Protein AF-A0ABD5F2T2-F1 (afdb_monomer_lite)

Secondary structure (DSSP, 8-state):
--HHHHHHHHHHHHHHHHHHS----S-STT-TTSPPSSEEEEETTTEEEEEEEPPTT-B--HHHHHHHHHHHHHHHHHHHH-HHHHTT--EEEEEEE-SB-TTS-HHHHHHHHH-SSEEEE---

pLDDT: mean 90.31, std 9.07, range [45.44, 97.44]

Sequence (124 aa):
MNDALERVRYSFESWYFKKSNQLISTTSIRDPERRPDFVLLNGPRGTIWVVEIKRIDYHLTDDEFTRAVDYLESLEEFLDDNSEFGAQFPIRRLTFIVDNVDRLSRTNRRLLKESTNVERRSWY

Foldseek 3Di:
DPVLQVVLQVLLQVVCCVVPVDGFHQDCPVPVVDDGLFHWDQDPPQAIETEAEDDAPDEDAQVSLVVSVVVQVSSVVSCVVVVVSVVSRVHYAYEYAADHHVNYDPVSVVCQVPPPRYHYDYPD

Radius of gyration: 14.43 Å; chains: 1; bounding box: 32×30×35 Å

Structure (mmCIF, N/CA/C/O backbone):
data_AF-A0ABD5F2T2-F1
#
_entry.id   AF-A0ABD5F2T2-F1
#
loop_
_atom_site.group_PDB
_atom_site.id
_atom_site.type_symbol
_atom_site.label_atom_id
_atom_site.label_alt_id
_atom_site.label_comp_id
_atom_site.label_asym_id
_atom_site.label_entity_id
_atom_site.label_seq_id
_atom_site.pdbx_PDB_ins_code
_atom_site.Cartn_x
_atom_site.Cartn_y
_atom_site.Cartn_z
_atom_site.occupancy
_atom_site.B_iso_or_equiv
_atom_site.auth_seq_id
_atom_site.auth_comp_id
_atom_site.auth_asym_id
_atom_site.auth_atom_id
_atom_site.pdbx_PDB_model_num
ATOM 1 N N . MET A 1 1 ? -9.717 -20.425 8.280 1.00 45.44 1 MET A N 1
ATOM 2 C CA . MET A 1 1 ? -10.021 -19.089 7.726 1.00 45.44 1 MET A CA 1
ATOM 3 C C . MET A 1 1 ? -9.655 -18.075 8.797 1.00 45.44 1 MET A C 1
ATOM 5 O O . MET A 1 1 ? -9.907 -18.364 9.958 1.00 45.44 1 MET A O 1
ATOM 9 N N . ASN A 1 2 ? -8.938 -16.998 8.470 1.00 61.38 2 ASN A N 1
ATOM 10 C CA . ASN A 1 2 ? -8.478 -16.040 9.482 1.00 61.38 2 ASN A CA 1
ATOM 11 C C . ASN A 1 2 ? -9.525 -14.926 9.622 1.00 61.38 2 ASN A C 1
ATOM 13 O O . ASN A 1 2 ? -9.439 -13.913 8.931 1.00 61.38 2 ASN A O 1
ATOM 17 N N . ASP A 1 3 ? -10.540 -15.146 10.460 1.00 73.25 3 ASP A N 1
ATOM 18 C CA . ASP A 1 3 ? -11.723 -14.274 10.568 1.00 73.25 3 ASP A CA 1
ATOM 19 C C . ASP A 1 3 ? -11.374 -12.812 10.892 1.00 73.25 3 ASP A C 1
ATOM 21 O O . ASP A 1 3 ? -12.112 -11.899 10.526 1.00 73.25 3 ASP A O 1
ATOM 25 N N . ALA A 1 4 ? -10.229 -12.566 11.536 1.00 77.06 4 ALA A N 1
ATOM 26 C CA . ALA A 1 4 ? -9.733 -11.219 11.804 1.00 77.06 4 ALA A CA 1
ATOM 27 C C . ALA A 1 4 ? -9.375 -10.452 10.516 1.00 77.06 4 ALA A C 1
ATOM 29 O O . ALA A 1 4 ? -9.741 -9.288 10.379 1.00 77.06 4 ALA A O 1
ATOM 30 N N . LEU A 1 5 ? -8.719 -11.103 9.547 1.00 84.12 5 LEU A N 1
ATOM 31 C CA . LEU A 1 5 ? -8.322 -10.462 8.288 1.00 84.12 5 LEU A CA 1
ATOM 32 C C . LEU A 1 5 ? -9.540 -10.139 7.415 1.00 84.12 5 LEU A C 1
ATOM 34 O O . LEU A 1 5 ? -9.610 -9.059 6.841 1.00 84.12 5 LEU A O 1
ATOM 38 N N . GLU A 1 6 ? -10.518 -11.044 7.345 1.00 85.56 6 GLU A N 1
ATOM 39 C CA . GLU A 1 6 ? -11.756 -10.802 6.591 1.00 85.56 6 GLU A CA 1
ATOM 40 C C . GLU A 1 6 ? -12.572 -9.641 7.169 1.00 85.56 6 GLU A C 1
ATOM 42 O O . GLU A 1 6 ? -13.095 -8.820 6.410 1.00 85.56 6 GLU A O 1
ATOM 47 N N . ARG A 1 7 ? -12.637 -9.526 8.504 1.00 88.00 7 ARG A N 1
ATOM 48 C CA . ARG A 1 7 ? -13.275 -8.379 9.163 1.00 88.00 7 ARG A CA 1
ATOM 49 C C . ARG A 1 7 ? -12.555 -7.074 8.847 1.00 88.00 7 ARG A C 1
ATOM 51 O O . ARG A 1 7 ? -13.216 -6.106 8.487 1.00 88.00 7 ARG A O 1
ATOM 58 N N . VAL A 1 8 ? -11.224 -7.051 8.934 1.00 90.62 8 VAL A N 1
ATOM 59 C CA . VAL A 1 8 ? -10.432 -5.856 8.603 1.00 90.62 8 VAL A CA 1
ATOM 60 C C . VAL A 1 8 ? -10.640 -5.440 7.154 1.00 90.62 8 VAL A C 1
ATOM 62 O O . VAL A 1 8 ? -10.914 -4.273 6.912 1.00 90.62 8 VAL A O 1
ATOM 65 N N . ARG A 1 9 ? -10.588 -6.381 6.202 1.00 91.12 9 ARG A N 1
ATOM 66 C CA . ARG A 1 9 ? -10.826 -6.104 4.776 1.00 91.12 9 ARG A CA 1
ATOM 67 C C . ARG A 1 9 ? -12.180 -5.434 4.547 1.00 91.12 9 ARG A C 1
ATOM 69 O O . ARG A 1 9 ? -12.235 -4.354 3.974 1.00 91.12 9 ARG A O 1
ATOM 76 N N . TYR A 1 10 ? -13.261 -6.035 5.048 1.00 90.62 10 TYR A N 1
ATOM 77 C CA . TYR A 1 10 ? -14.612 -5.496 4.862 1.00 90.62 10 TYR A CA 1
ATOM 78 C C . TYR A 1 10 ? -14.795 -4.118 5.513 1.00 90.62 10 TYR A C 1
ATOM 80 O O . TYR A 1 10 ? -15.370 -3.207 4.909 1.00 90.62 10 TYR A O 1
ATOM 88 N N . SER A 1 11 ? -14.301 -3.962 6.743 1.00 92.88 11 SER A N 1
ATOM 89 C CA . SER A 1 11 ? -14.372 -2.696 7.471 1.00 92.88 11 SER A CA 1
ATOM 90 C C . SER A 1 11 ? -13.566 -1.605 6.773 1.00 92.88 11 SER A C 1
ATOM 92 O O . SER A 1 11 ? -14.064 -0.491 6.630 1.00 92.88 11 SER A O 1
ATOM 94 N N . PHE A 1 12 ? -12.369 -1.934 6.285 1.00 94.44 12 PHE A N 1
ATOM 95 C CA . PHE A 1 12 ? -11.512 -1.004 5.564 1.00 94.44 12 PHE A CA 1
ATOM 96 C C . PHE A 1 12 ? -12.120 -0.582 4.223 1.00 94.44 12 PHE A C 1
ATOM 98 O O . PHE A 1 12 ? -12.212 0.610 3.960 1.00 94.44 12 PHE A O 1
ATOM 105 N N . GLU A 1 13 ? -12.615 -1.517 3.405 1.00 93.69 13 GLU A N 1
ATOM 106 C CA . GLU A 1 13 ? -13.280 -1.202 2.128 1.00 93.69 13 GLU A CA 1
ATOM 107 C C . GLU A 1 13 ? -14.491 -0.277 2.339 1.00 93.69 13 GLU A C 1
ATOM 109 O O . GLU A 1 13 ? -14.674 0.710 1.623 1.00 93.69 13 GLU A O 1
ATOM 114 N N . SER A 1 14 ? -15.285 -0.551 3.380 1.00 93.69 14 SER A N 1
ATOM 115 C CA . SER A 1 14 ? -16.442 0.269 3.752 1.00 93.69 14 SER A CA 1
ATOM 116 C C . SER A 1 14 ? -16.040 1.657 4.259 1.00 93.69 14 SER A C 1
ATOM 118 O O . SER A 1 14 ? -16.701 2.647 3.941 1.00 93.69 14 SER A O 1
ATOM 120 N N . TRP A 1 15 ? -14.984 1.741 5.070 1.00 95.31 15 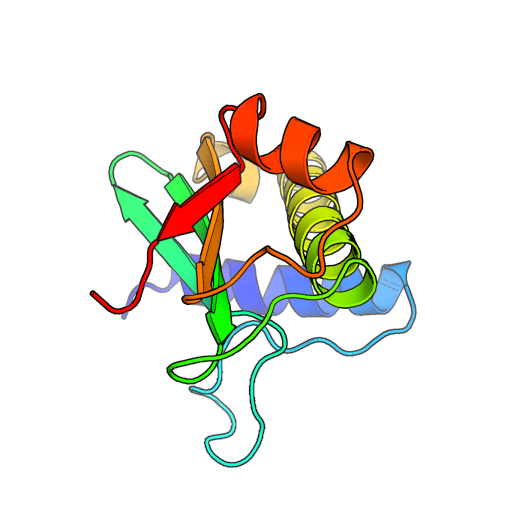TRP A N 1
ATOM 121 C CA . TRP A 1 15 ? -14.441 3.003 5.575 1.00 95.31 15 TRP A CA 1
ATOM 122 C C . TRP A 1 15 ? -13.863 3.848 4.435 1.00 95.31 15 TRP A C 1
ATOM 124 O O . TRP A 1 15 ? -14.200 5.027 4.320 1.00 95.31 15 TRP A O 1
ATOM 134 N N . TYR A 1 16 ? -13.092 3.229 3.538 1.00 94.00 16 TYR A N 1
ATOM 135 C CA . TYR A 1 16 ? -12.473 3.898 2.398 1.00 94.00 16 TYR A CA 1
ATOM 136 C C . TYR A 1 16 ? -13.538 4.494 1.482 1.00 94.00 16 TYR A C 1
ATOM 138 O O . TYR A 1 16 ? -13.471 5.678 1.165 1.00 94.00 16 TYR A O 1
ATOM 146 N N . PHE A 1 17 ? -14.586 3.730 1.152 1.00 94.06 17 PHE A N 1
ATOM 147 C CA . PHE A 1 17 ? -15.699 4.235 0.349 1.00 94.06 17 PHE A CA 1
ATOM 148 C C . PHE A 1 17 ? -16.385 5.448 0.990 1.00 94.06 17 PHE A C 1
ATOM 150 O O . PHE A 1 17 ? -16.650 6.433 0.307 1.00 94.06 17 PHE A O 1
ATOM 157 N N . LYS A 1 18 ? -16.635 5.425 2.305 1.00 93.81 18 LYS A N 1
ATOM 158 C CA . LYS A 1 18 ? -17.237 6.573 3.007 1.00 93.81 18 LYS A CA 1
ATOM 159 C C . LYS A 1 18 ? -16.356 7.821 2.957 1.00 93.81 18 LYS A C 1
ATOM 161 O O . LYS A 1 18 ? -16.891 8.925 2.929 1.00 93.81 18 LYS A O 1
ATOM 166 N N . LYS A 1 19 ? -15.033 7.647 2.966 1.00 92.12 19 LYS A N 1
ATOM 167 C CA . LYS A 1 19 ? -14.068 8.747 2.992 1.00 92.12 19 LYS A CA 1
ATOM 168 C C . LYS A 1 19 ? -13.775 9.321 1.603 1.00 92.12 19 LYS A C 1
ATOM 170 O O . LYS A 1 19 ? -13.755 10.536 1.438 1.00 92.12 19 LYS A O 1
ATOM 175 N N . SER A 1 20 ? -13.526 8.462 0.618 1.00 90.56 20 SER A N 1
ATOM 176 C CA . SER A 1 20 ? -13.045 8.848 -0.715 1.00 90.56 20 SER A CA 1
ATOM 177 C C . SER A 1 20 ? -14.118 8.782 -1.803 1.00 90.56 20 SER A C 1
ATOM 179 O O . SER A 1 20 ? -13.890 9.259 -2.914 1.00 90.56 20 SER A O 1
ATOM 181 N N . ASN A 1 21 ? -15.280 8.185 -1.509 1.00 91.94 21 ASN A N 1
ATOM 182 C CA . ASN A 1 21 ? -16.316 7.841 -2.485 1.00 91.94 21 ASN A CA 1
ATOM 183 C C . ASN A 1 21 ? -15.808 6.920 -3.618 1.00 91.94 21 ASN A C 1
ATOM 185 O O . ASN A 1 21 ? -16.366 6.903 -4.716 1.00 91.94 21 ASN A O 1
ATOM 189 N N . GLN A 1 22 ? -14.744 6.149 -3.363 1.00 89.94 22 GLN A N 1
ATOM 190 C CA . GLN A 1 22 ? -14.180 5.176 -4.298 1.00 89.94 22 GLN A CA 1
ATOM 191 C C . GLN A 1 22 ? -14.349 3.751 -3.771 1.00 89.94 22 GLN A C 1
ATOM 193 O O . GLN A 1 22 ? -14.083 3.461 -2.606 1.00 89.94 22 GLN A O 1
ATOM 198 N N . LEU A 1 23 ? -14.790 2.848 -4.647 1.00 89.25 23 LEU A N 1
ATOM 199 C CA . LEU A 1 23 ? -14.904 1.425 -4.339 1.00 89.25 23 LEU A CA 1
ATOM 200 C C . LEU A 1 23 ? -13.589 0.722 -4.658 1.00 89.25 23 LEU A C 1
ATOM 202 O O . LEU A 1 23 ? -13.232 0.596 -5.829 1.00 89.25 23 LEU A O 1
ATOM 206 N N . ILE A 1 24 ? -12.935 0.202 -3.627 1.00 89.44 24 ILE A N 1
ATOM 207 C CA . ILE A 1 24 ? -11.728 -0.619 -3.751 1.00 89.44 24 ILE A CA 1
ATOM 208 C C . ILE A 1 24 ? -12.027 -2.082 -3.419 1.00 89.44 24 ILE A C 1
ATOM 210 O O . ILE A 1 24 ? -13.006 -2.392 -2.739 1.00 89.44 24 ILE A O 1
ATOM 214 N N . SER A 1 25 ? -11.177 -2.982 -3.898 1.00 88.00 25 SER A N 1
ATOM 215 C CA . SER A 1 25 ? -11.178 -4.400 -3.555 1.00 88.00 25 SER A CA 1
ATOM 216 C C . SER A 1 25 ? -9.800 -4.819 -3.051 1.00 88.00 25 SER A C 1
ATOM 218 O O . SER A 1 25 ? -8.799 -4.666 -3.747 1.00 88.00 25 SER A O 1
ATOM 220 N N . THR A 1 26 ? -9.759 -5.379 -1.842 1.00 86.44 26 THR A N 1
ATOM 221 C CA . THR A 1 26 ? -8.524 -5.815 -1.162 1.00 86.44 26 THR A CA 1
ATOM 222 C C . THR A 1 26 ? -8.241 -7.316 -1.305 1.00 86.44 26 THR A C 1
ATOM 224 O O . THR A 1 26 ? -7.298 -7.860 -0.713 1.00 86.44 26 THR A O 1
ATOM 227 N N . THR A 1 27 ? -9.097 -8.028 -2.048 1.00 80.75 27 THR A N 1
ATOM 228 C CA . THR A 1 27 ? -8.971 -9.458 -2.344 1.00 80.75 27 THR A CA 1
ATOM 229 C C . THR A 1 27 ? -9.846 -9.871 -3.531 1.00 80.75 27 THR A C 1
ATOM 231 O O . THR A 1 27 ? -10.991 -9.445 -3.641 1.00 80.75 27 THR A O 1
ATOM 234 N N . SER A 1 28 ? -9.340 -10.771 -4.379 1.00 63.31 28 SER A N 1
ATOM 235 C CA . SER A 1 28 ? -10.117 -11.431 -5.443 1.00 63.31 28 SER A CA 1
ATOM 236 C C . SER A 1 28 ? -10.999 -12.578 -4.948 1.00 63.31 28 SER A C 1
ATOM 238 O O . SER A 1 28 ? -11.768 -13.130 -5.725 1.00 63.31 28 SER A O 1
ATOM 240 N N . ILE A 1 29 ? -10.907 -12.990 -3.676 1.00 63.47 29 ILE A N 1
ATOM 241 C CA . ILE A 1 29 ? -11.605 -14.200 -3.192 1.00 63.47 29 ILE A CA 1
ATOM 242 C C . ILE A 1 29 ? -13.128 -14.100 -3.385 1.00 63.47 29 ILE A C 1
ATOM 244 O O . ILE A 1 29 ? -13.790 -15.113 -3.591 1.00 63.47 29 ILE A O 1
ATOM 248 N N . ARG A 1 30 ? -13.685 -12.886 -3.327 1.00 61.38 30 ARG A N 1
ATOM 249 C CA . ARG A 1 30 ? -15.131 -12.645 -3.447 1.00 61.38 30 ARG A CA 1
ATOM 250 C C . ARG A 1 30 ? -15.613 -12.529 -4.892 1.00 61.38 30 ARG A C 1
ATOM 252 O O . ARG A 1 30 ? -16.801 -12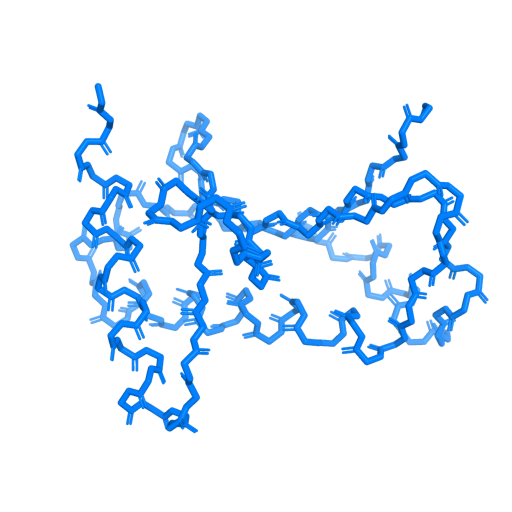.705 -5.135 1.00 61.38 30 ARG A O 1
ATOM 259 N N . ASP A 1 31 ? -14.707 -12.244 -5.819 1.00 65.94 31 ASP A N 1
ATOM 260 C CA . ASP A 1 31 ? -14.995 -12.070 -7.237 1.00 65.94 31 ASP A CA 1
ATOM 261 C C . ASP A 1 31 ? -13.741 -12.459 -8.041 1.00 65.94 31 ASP A C 1
ATOM 263 O O . ASP A 1 31 ? -12.826 -11.645 -8.194 1.00 65.94 31 ASP A O 1
ATOM 267 N N . PRO A 1 32 ? -13.658 -13.715 -8.518 1.00 66.69 32 PRO A N 1
ATOM 268 C CA . PRO A 1 32 ? -12.504 -14.197 -9.271 1.00 66.69 32 PRO A CA 1
ATOM 269 C C . PRO A 1 32 ? -12.281 -13.456 -10.595 1.00 66.69 32 PRO A C 1
ATOM 271 O O . PRO A 1 32 ? -11.170 -13.493 -11.123 1.00 66.69 32 PRO A O 1
ATOM 274 N N . GLU A 1 33 ? -13.318 -12.811 -11.142 1.00 71.12 33 GLU A N 1
ATOM 275 C CA . GLU A 1 33 ? -13.242 -12.072 -12.405 1.00 71.12 33 GLU A CA 1
ATOM 276 C C . GLU A 1 33 ? -12.753 -10.634 -12.192 1.00 71.12 33 GLU A C 1
ATOM 278 O O . GLU A 1 33 ? -12.129 -10.044 -13.082 1.00 71.12 33 GLU A O 1
ATOM 283 N N . ARG A 1 34 ? -12.960 -10.074 -10.994 1.00 71.00 34 A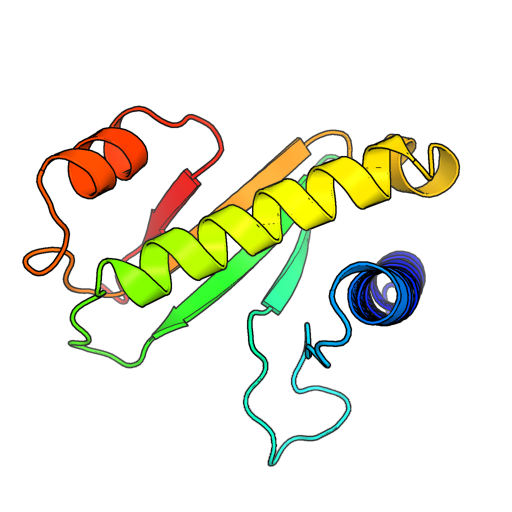RG A N 1
ATOM 284 C CA . ARG A 1 34 ? -12.451 -8.754 -10.625 1.00 71.00 34 ARG A CA 1
ATOM 285 C C . ARG A 1 34 ? -11.039 -8.842 -10.053 1.00 71.00 34 ARG A C 1
ATOM 287 O O . ARG A 1 34 ? -10.790 -9.368 -8.969 1.00 71.00 34 ARG A O 1
ATOM 294 N N . ARG A 1 35 ? -10.090 -8.221 -10.757 1.00 74.38 35 ARG A N 1
ATOM 295 C CA . ARG A 1 35 ? -8.743 -8.006 -10.221 1.00 74.38 35 ARG A CA 1
ATOM 296 C C . ARG A 1 35 ? -8.825 -7.054 -9.014 1.00 74.38 35 ARG A C 1
ATOM 298 O O . ARG A 1 35 ? -9.396 -5.973 -9.165 1.00 74.38 35 ARG A O 1
ATOM 305 N N . PRO A 1 36 ? -8.268 -7.427 -7.851 1.00 82.19 36 PRO A N 1
ATOM 306 C CA . PRO A 1 36 ? -8.249 -6.556 -6.690 1.00 82.19 36 PRO A CA 1
ATOM 307 C C . PRO A 1 36 ? -7.307 -5.383 -6.951 1.00 82.19 36 PRO A C 1
ATOM 309 O O . PRO A 1 36 ? -6.332 -5.523 -7.696 1.00 82.19 36 PRO A O 1
ATOM 312 N N . ASP A 1 37 ? -7.593 -4.247 -6.325 1.00 82.81 37 ASP A N 1
ATOM 313 C CA . ASP A 1 37 ? -6.742 -3.059 -6.389 1.00 82.81 37 ASP A CA 1
ATOM 314 C C . ASP A 1 37 ? -5.395 -3.315 -5.711 1.00 82.81 37 ASP A C 1
ATOM 316 O O . ASP A 1 37 ? -4.381 -2.794 -6.151 1.00 82.81 37 ASP A O 1
ATOM 320 N N . PHE A 1 38 ? -5.401 -4.141 -4.663 1.00 87.69 38 PHE A N 1
ATOM 321 C CA . PHE A 1 38 ? -4.231 -4.719 -4.010 1.00 87.69 38 PHE A CA 1
ATOM 322 C C . PHE A 1 38 ? -4.674 -5.895 -3.133 1.00 87.69 38 PHE A C 1
ATOM 324 O O . PHE A 1 38 ? -5.861 -6.093 -2.883 1.00 87.69 38 PHE A O 1
ATOM 331 N N . VAL A 1 39 ? -3.732 -6.690 -2.631 1.00 89.62 39 VAL A N 1
ATOM 332 C CA . VAL A 1 39 ? -4.037 -7.805 -1.727 1.00 89.62 39 VAL A CA 1
ATOM 333 C C . VAL A 1 39 ? -3.624 -7.457 -0.303 1.00 89.62 39 VAL A C 1
ATOM 335 O O . VAL A 1 39 ? -2.453 -7.190 -0.051 1.00 89.62 39 VAL A O 1
ATOM 338 N N . LEU A 1 40 ? -4.563 -7.523 0.645 1.00 91.31 40 LEU A N 1
ATOM 339 C CA . LEU A 1 40 ? -4.239 -7.442 2.073 1.00 91.31 40 LEU A CA 1
ATOM 340 C C . LEU A 1 40 ? -3.833 -8.807 2.622 1.00 91.31 40 LEU A C 1
ATOM 342 O O . LEU A 1 40 ? -4.634 -9.737 2.577 1.00 91.31 40 LEU A O 1
ATOM 346 N N . LEU A 1 41 ? -2.640 -8.940 3.195 1.00 88.81 41 LEU A N 1
ATOM 347 C CA . LEU A 1 41 ? -2.191 -10.174 3.847 1.00 88.81 41 LEU A CA 1
ATOM 348 C C . LEU A 1 41 ? -1.899 -9.947 5.328 1.00 88.81 41 LEU A C 1
ATOM 350 O O . LEU A 1 41 ? -1.364 -8.914 5.720 1.00 88.81 41 LEU A O 1
ATOM 354 N N . ASN A 1 42 ? -2.215 -10.952 6.143 1.00 88.25 42 ASN A N 1
ATOM 355 C CA . ASN A 1 42 ? -1.784 -11.011 7.534 1.00 88.25 42 ASN A CA 1
ATOM 356 C C . ASN A 1 42 ? -0.483 -11.820 7.619 1.00 88.25 42 ASN A C 1
ATOM 358 O O . ASN A 1 42 ? -0.457 -13.000 7.267 1.00 88.25 42 ASN A O 1
ATOM 362 N N . GLY A 1 43 ? 0.583 -11.167 8.061 1.00 82.94 43 GLY A N 1
ATOM 363 C CA . GLY A 1 43 ? 1.901 -11.736 8.290 1.00 82.94 43 GLY A CA 1
ATOM 364 C C . GLY A 1 43 ? 2.182 -11.995 9.776 1.00 82.94 43 GLY A C 1
ATOM 365 O O . GLY A 1 43 ? 1.373 -11.696 10.656 1.00 82.94 43 GLY A O 1
ATOM 366 N N . PRO A 1 44 ? 3.360 -12.548 10.100 1.00 84.44 44 PRO A N 1
ATOM 367 C CA . PRO A 1 44 ? 3.740 -12.812 11.482 1.00 84.44 44 PRO A CA 1
ATOM 368 C C . PRO A 1 44 ? 3.827 -11.520 12.309 1.00 84.44 44 PRO A C 1
ATOM 370 O O . PRO A 1 44 ? 4.053 -10.434 11.774 1.00 84.44 44 PRO A O 1
ATOM 373 N N . ARG A 1 45 ? 3.712 -11.657 13.638 1.00 86.31 45 ARG A N 1
ATOM 374 C CA . ARG A 1 45 ? 3.875 -10.561 14.617 1.00 86.31 45 ARG A CA 1
ATOM 375 C C . ARG A 1 45 ? 2.909 -9.380 14.420 1.00 86.31 45 ARG A C 1
ATOM 377 O O . ARG A 1 45 ? 3.286 -8.243 14.678 1.00 86.31 45 ARG A O 1
ATOM 384 N N . GLY A 1 46 ? 1.686 -9.651 13.960 1.00 88.94 4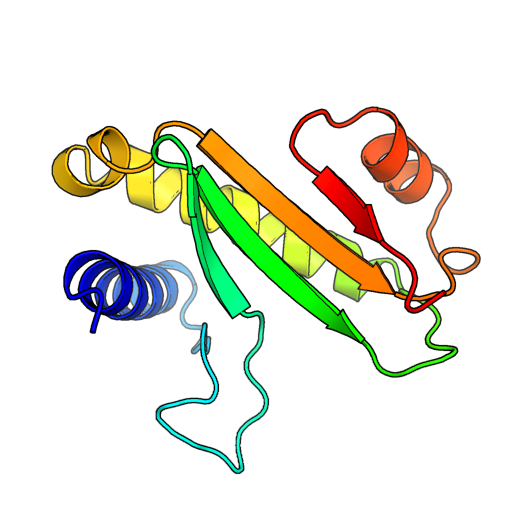6 GLY A N 1
ATOM 385 C CA . GLY A 1 46 ? 0.694 -8.601 13.708 1.00 88.94 46 GLY A CA 1
ATOM 386 C C . GLY A 1 46 ? 1.122 -7.674 12.570 1.00 88.94 46 GLY A C 1
ATOM 387 O O . GLY A 1 46 ? 0.974 -6.460 12.660 1.00 88.94 46 GLY A O 1
ATOM 388 N N . THR A 1 47 ? 1.726 -8.227 11.515 1.00 92.56 47 THR A N 1
ATOM 389 C CA . THR A 1 47 ? 2.062 -7.422 10.338 1.00 92.56 47 THR A CA 1
ATOM 390 C C . THR A 1 47 ? 0.908 -7.477 9.352 1.00 92.56 47 THR A C 1
ATOM 392 O O . THR A 1 47 ? 0.503 -8.570 8.970 1.00 92.56 47 THR A O 1
ATOM 395 N N . ILE A 1 48 ? 0.422 -6.336 8.878 1.00 93.44 48 ILE A N 1
ATOM 396 C CA . ILE A 1 48 ? -0.485 -6.271 7.732 1.00 93.44 48 ILE A CA 1
ATOM 397 C C . ILE A 1 48 ? 0.272 -5.777 6.500 1.00 93.44 48 ILE A C 1
ATOM 399 O O . ILE A 1 48 ? 1.023 -4.803 6.562 1.00 93.44 48 ILE A O 1
ATOM 403 N N . TRP A 1 49 ? 0.123 -6.500 5.395 1.00 93.56 49 TRP A N 1
ATOM 404 C CA . TRP A 1 49 ? 0.801 -6.215 4.137 1.00 93.56 49 TRP A CA 1
ATOM 405 C C . TRP A 1 49 ? -0.228 -5.768 3.111 1.00 93.56 49 TRP A C 1
ATOM 407 O O . TRP A 1 49 ? -1.166 -6.507 2.822 1.00 93.56 49 TRP A O 1
ATOM 417 N N . VAL A 1 50 ? -0.012 -4.597 2.533 1.00 94.69 50 VAL A N 1
ATOM 418 C CA . VAL A 1 50 ? -0.569 -4.175 1.252 1.00 94.69 50 VAL A CA 1
ATOM 419 C C . VAL A 1 50 ? 0.350 -4.752 0.182 1.00 94.69 50 VAL A C 1
ATOM 421 O O . VAL A 1 50 ? 1.533 -4.425 0.144 1.00 94.69 50 VAL A O 1
ATOM 424 N N . VAL A 1 51 ? -0.151 -5.654 -0.657 1.00 94.44 51 VAL A N 1
ATOM 425 C CA . VAL A 1 51 ? 0.654 -6.280 -1.711 1.00 94.44 51 VAL A CA 1
ATOM 426 C C . VAL A 1 51 ? 0.108 -5.903 -3.075 1.00 94.44 51 VAL A C 1
ATOM 428 O O . VAL A 1 51 ? -1.009 -6.283 -3.425 1.00 94.44 51 VAL A O 1
ATOM 431 N N . GLU A 1 52 ? 0.926 -5.200 -3.854 1.00 93.44 52 GLU A N 1
ATOM 432 C CA . GLU A 1 52 ? 0.627 -4.857 -5.240 1.00 93.44 52 GLU A CA 1
ATOM 433 C C . GLU A 1 52 ? 1.385 -5.799 -6.175 1.00 93.44 52 GLU A C 1
ATOM 435 O O . GLU A 1 52 ? 2.616 -5.771 -6.256 1.00 93.44 52 GLU A O 1
ATOM 440 N N . ILE A 1 53 ? 0.646 -6.662 -6.876 1.00 92.25 53 ILE A N 1
ATOM 441 C CA . ILE A 1 53 ? 1.216 -7.705 -7.735 1.00 92.25 53 ILE A CA 1
ATOM 442 C C . ILE A 1 53 ? 1.029 -7.316 -9.195 1.00 92.25 53 ILE A C 1
ATOM 444 O O . ILE A 1 53 ? -0.098 -7.193 -9.693 1.00 92.25 53 ILE A O 1
ATOM 448 N N . LYS A 1 54 ? 2.142 -7.164 -9.911 1.00 92.38 54 LYS A N 1
ATOM 449 C CA . LYS A 1 54 ? 2.159 -6.938 -11.356 1.00 92.38 54 LYS A CA 1
ATOM 450 C C . LYS A 1 54 ? 2.560 -8.214 -12.088 1.00 92.38 54 LYS A C 1
ATOM 452 O O . LYS A 1 54 ? 3.198 -9.090 -11.521 1.00 92.38 54 LYS A O 1
ATOM 457 N N . ARG A 1 55 ? 2.182 -8.321 -13.363 1.00 92.12 55 ARG A N 1
ATOM 458 C CA . ARG A 1 55 ? 2.612 -9.434 -14.228 1.00 92.12 55 ARG A CA 1
ATOM 459 C C . ARG A 1 55 ? 4.141 -9.456 -14.390 1.00 92.12 55 ARG A C 1
ATOM 461 O O . ARG A 1 55 ? 4.793 -8.443 -14.147 1.00 92.12 55 ARG A O 1
ATOM 468 N N . ILE A 1 56 ? 4.680 -10.589 -14.832 1.00 93.06 56 ILE A N 1
ATOM 469 C CA . ILE A 1 56 ? 6.101 -10.737 -15.184 1.00 93.06 56 ILE A CA 1
ATOM 470 C C . ILE A 1 56 ? 6.495 -9.685 -16.236 1.00 93.06 56 ILE A C 1
ATOM 472 O O . ILE A 1 56 ? 5.672 -9.298 -17.073 1.00 93.06 56 ILE A O 1
ATOM 476 N N . ASP A 1 57 ? 7.727 -9.189 -16.138 1.00 93.06 57 ASP A N 1
ATOM 477 C CA . ASP A 1 57 ? 8.342 -8.149 -16.973 1.00 93.06 57 ASP A CA 1
ATOM 478 C C . ASP A 1 57 ? 7.628 -6.787 -16.929 1.00 93.06 57 ASP A C 1
ATOM 480 O O . ASP A 1 57 ? 7.877 -5.895 -17.742 1.00 93.06 57 ASP A O 1
ATOM 484 N N . TYR A 1 58 ? 6.733 -6.573 -15.964 1.00 95.44 58 TYR A N 1
ATOM 485 C CA . TYR A 1 58 ? 6.010 -5.313 -15.855 1.00 95.44 58 TYR A CA 1
ATOM 486 C C . TYR A 1 58 ? 6.895 -4.168 -15.345 1.00 95.44 58 TYR A C 1
ATOM 488 O O . TYR A 1 58 ? 7.737 -4.354 -14.465 1.00 95.44 58 TYR A O 1
ATOM 496 N N . HIS A 1 59 ? 6.652 -2.965 -15.873 1.00 96.94 59 HIS A N 1
ATOM 497 C CA . HIS A 1 59 ? 7.341 -1.729 -15.505 1.00 96.94 59 HIS A CA 1
ATOM 498 C C . HIS A 1 59 ? 6.423 -0.841 -14.664 1.00 96.94 59 HIS A C 1
ATOM 500 O O . HIS A 1 59 ? 5.490 -0.243 -15.202 1.00 96.94 59 HIS A O 1
ATOM 506 N N . LEU A 1 60 ? 6.702 -0.754 -13.362 1.00 96.94 60 LEU A N 1
ATOM 507 C CA . LEU A 1 60 ? 5.920 0.034 -12.409 1.00 96.94 60 LEU A CA 1
ATOM 508 C C . LEU A 1 60 ? 5.969 1.528 -12.753 1.00 96.94 60 LEU A C 1
ATOM 510 O O . LEU A 1 60 ? 7.058 2.084 -12.922 1.00 96.94 60 LEU A O 1
ATOM 514 N N . THR A 1 61 ? 4.805 2.173 -12.828 1.00 97.38 61 THR A N 1
ATOM 515 C CA . THR A 1 61 ? 4.696 3.616 -13.090 1.00 97.38 61 THR A CA 1
ATOM 516 C C . THR A 1 61 ? 4.590 4.430 -11.802 1.00 97.38 61 THR A C 1
ATOM 518 O O . THR A 1 61 ? 4.276 3.894 -10.738 1.00 97.38 61 THR A O 1
ATOM 521 N N . ASP A 1 62 ? 4.838 5.741 -11.893 1.00 97.44 62 ASP A N 1
ATOM 522 C CA . ASP A 1 62 ? 4.665 6.649 -10.755 1.00 97.44 62 ASP A CA 1
ATOM 523 C C . ASP A 1 62 ? 3.221 6.656 -10.236 1.00 97.44 62 ASP A C 1
ATOM 525 O O . ASP A 1 62 ? 3.025 6.545 -9.032 1.00 97.44 62 ASP A O 1
ATOM 529 N N . ASP A 1 63 ? 2.218 6.688 -11.120 1.00 96.56 63 ASP A N 1
ATOM 530 C CA . ASP A 1 63 ? 0.804 6.693 -10.717 1.00 96.56 63 ASP A CA 1
ATOM 531 C C . ASP A 1 63 ? 0.416 5.439 -9.923 1.00 96.56 63 ASP A C 1
ATOM 533 O O . ASP A 1 63 ? -0.374 5.503 -8.983 1.00 96.56 63 ASP A O 1
ATOM 537 N N . GLU A 1 64 ? 0.950 4.278 -10.306 1.00 95.19 64 GLU A N 1
ATOM 538 C CA . GLU A 1 64 ? 0.699 3.018 -9.601 1.00 95.19 64 GLU A CA 1
ATOM 539 C C . GLU A 1 64 ? 1.433 2.964 -8.266 1.00 95.19 64 GLU A C 1
ATOM 541 O O . GLU A 1 64 ? 0.887 2.467 -7.283 1.00 95.19 64 GLU A O 1
ATOM 546 N N . PHE A 1 65 ? 2.663 3.476 -8.231 1.00 96.81 65 PHE A N 1
ATOM 547 C CA . PHE A 1 65 ? 3.441 3.570 -7.007 1.00 96.81 65 PHE A CA 1
ATOM 548 C C . PHE A 1 65 ? 2.755 4.483 -5.991 1.00 96.81 65 PHE A C 1
ATOM 550 O O . PHE A 1 65 ? 2.512 4.059 -4.864 1.00 96.81 65 PHE A O 1
ATOM 557 N N . THR A 1 66 ? 2.398 5.701 -6.404 1.00 96.25 66 THR A N 1
ATOM 558 C CA . THR A 1 66 ? 1.709 6.681 -5.560 1.00 96.25 66 THR A CA 1
ATOM 559 C C . THR A 1 66 ? 0.386 6.124 -5.059 1.00 96.25 66 THR A C 1
ATOM 561 O O . THR A 1 66 ? 0.168 6.106 -3.857 1.00 96.25 66 THR A O 1
ATOM 564 N N . ARG A 1 67 ? -0.437 5.529 -5.930 1.00 95.31 67 ARG A N 1
ATOM 565 C CA . ARG A 1 67 ? -1.715 4.937 -5.510 1.00 95.31 67 ARG A CA 1
ATOM 566 C C . ARG A 1 67 ? -1.553 3.850 -4.446 1.00 95.31 67 ARG A C 1
ATOM 568 O O . ARG A 1 67 ? -2.344 3.777 -3.513 1.00 95.31 67 ARG A O 1
ATOM 575 N N . ALA A 1 68 ? -0.542 2.993 -4.576 1.00 95.62 68 ALA A N 1
ATOM 576 C CA . ALA A 1 68 ? -0.294 1.945 -3.593 1.00 95.62 68 ALA A CA 1
ATOM 577 C C . ALA A 1 68 ? 0.237 2.498 -2.257 1.00 95.62 68 ALA A C 1
ATOM 579 O O . ALA A 1 68 ? -0.092 1.953 -1.203 1.00 95.62 68 ALA A O 1
ATOM 580 N N . VAL A 1 69 ? 1.015 3.586 -2.292 1.00 96.00 69 VAL A N 1
ATOM 581 C CA . VAL A 1 69 ? 1.401 4.338 -1.087 1.00 96.00 69 VAL A CA 1
ATOM 582 C C . VAL A 1 69 ? 0.167 4.958 -0.433 1.00 96.00 69 VAL A C 1
ATOM 584 O O . VAL A 1 69 ? -0.037 4.744 0.758 1.00 96.00 69 VAL A O 1
ATOM 587 N N . ASP A 1 70 ? -0.713 5.592 -1.207 1.00 95.25 70 ASP A N 1
ATOM 588 C CA . ASP A 1 70 ? -1.959 6.178 -0.700 1.00 95.25 70 ASP A CA 1
ATOM 589 C C . ASP A 1 70 ? -2.851 5.119 -0.025 1.00 95.25 70 ASP A C 1
ATOM 591 O O . ASP A 1 70 ? -3.507 5.392 0.983 1.00 95.25 70 ASP A O 1
ATOM 595 N N . TYR A 1 71 ? -2.872 3.883 -0.540 1.00 94.94 71 TYR A N 1
ATOM 596 C CA . TYR A 1 71 ? -3.575 2.770 0.105 1.00 94.94 71 TYR A CA 1
ATOM 597 C C . TYR A 1 71 ? -2.957 2.364 1.441 1.00 94.94 71 TYR A C 1
ATOM 599 O O . TYR A 1 71 ? -3.701 2.062 2.375 1.00 94.94 71 TYR A O 1
ATOM 607 N N . LEU A 1 72 ? -1.625 2.351 1.550 1.00 95.94 72 LEU A N 1
ATOM 608 C CA . LEU A 1 72 ? -0.946 2.084 2.817 1.00 95.94 72 LEU A CA 1
ATOM 609 C C . LEU A 1 72 ? -1.240 3.187 3.840 1.00 95.94 72 LEU A C 1
ATOM 611 O O . LEU A 1 72 ? -1.615 2.862 4.963 1.00 95.94 72 LEU A O 1
ATOM 615 N N . GLU A 1 73 ? -1.150 4.458 3.446 1.00 96.06 73 GLU A N 1
ATOM 616 C CA . GLU A 1 73 ? -1.465 5.600 4.317 1.00 96.06 73 GLU A CA 1
ATOM 617 C C . GLU A 1 73 ? -2.933 5.574 4.769 1.00 96.06 73 GLU A C 1
ATOM 619 O O . GLU A 1 73 ? -3.246 5.755 5.944 1.00 96.06 73 GLU A O 1
ATOM 624 N N . SER A 1 74 ? -3.851 5.255 3.854 1.00 96.06 74 SER A N 1
ATOM 625 C CA . SER A 1 74 ? -5.276 5.117 4.174 1.00 96.06 74 SER A CA 1
ATOM 626 C C . SER A 1 74 ? -5.542 3.955 5.132 1.00 96.06 74 SER A C 1
ATOM 628 O O . SER A 1 74 ? -6.403 4.049 6.006 1.00 96.06 74 SER A O 1
ATOM 630 N N . LEU A 1 75 ? -4.825 2.838 4.972 1.00 95.31 75 LEU A N 1
ATOM 631 C CA . LEU A 1 75 ? -4.912 1.701 5.886 1.00 95.31 75 LEU A CA 1
ATOM 632 C C . LEU A 1 75 ? -4.350 2.053 7.264 1.00 95.31 75 LEU A C 1
ATOM 634 O O . LEU A 1 75 ? -4.925 1.646 8.272 1.00 95.31 75 LEU A O 1
ATOM 638 N N . GLU A 1 76 ? -3.240 2.786 7.309 1.00 95.38 76 GLU A N 1
ATOM 639 C CA . GLU A 1 76 ? -2.647 3.296 8.542 1.00 95.38 76 GLU A CA 1
ATOM 640 C C . GLU A 1 76 ? -3.656 4.140 9.318 1.00 95.38 76 GLU A C 1
ATOM 642 O O . GLU A 1 76 ? -3.966 3.817 10.464 1.00 95.38 76 GLU A O 1
ATOM 647 N N . GLU A 1 77 ? -4.256 5.122 8.655 1.00 96.56 77 GLU A N 1
ATOM 648 C CA . GLU A 1 77 ? -5.272 5.982 9.251 1.00 96.56 77 GLU A CA 1
ATOM 649 C C . GLU A 1 77 ? -6.493 5.195 9.738 1.00 96.56 77 GLU A C 1
ATOM 651 O O . GLU A 1 77 ? -6.925 5.364 10.875 1.00 96.56 77 GLU A O 1
ATOM 656 N N . PHE A 1 78 ? -7.018 4.271 8.928 1.00 95.88 78 PHE A N 1
ATOM 657 C CA . PHE A 1 78 ? -8.128 3.415 9.347 1.00 95.88 78 PHE A CA 1
ATOM 658 C C . PHE A 1 78 ? -7.802 2.625 10.623 1.00 95.88 78 PHE A C 1
ATOM 660 O O . PHE A 1 78 ? -8.646 2.500 11.512 1.00 95.88 78 PHE A O 1
ATOM 667 N N . LEU A 1 79 ? -6.597 2.061 10.713 1.00 94.81 79 LEU A N 1
ATOM 668 C CA . LEU A 1 79 ? -6.170 1.274 11.867 1.00 94.81 79 LEU A CA 1
ATOM 669 C C . LEU A 1 79 ? -5.921 2.144 13.104 1.00 94.81 79 LEU A C 1
ATOM 671 O O . LEU A 1 79 ? -6.143 1.670 14.219 1.00 94.81 79 LEU A O 1
ATOM 675 N N . ASP A 1 80 ? -5.496 3.392 12.917 1.00 94.81 80 ASP A N 1
ATOM 676 C CA . ASP A 1 80 ? -5.326 4.364 13.999 1.00 94.81 80 ASP A CA 1
ATOM 677 C C . ASP A 1 80 ? -6.680 4.866 14.527 1.00 94.81 80 ASP A C 1
ATOM 679 O O . ASP A 1 80 ? -6.880 4.928 15.742 1.00 94.81 80 ASP A O 1
ATOM 683 N N . ASP A 1 81 ? -7.648 5.096 13.636 1.00 94.25 81 ASP A N 1
ATOM 684 C CA . ASP A 1 81 ? -9.032 5.449 13.984 1.00 94.25 81 ASP A CA 1
ATOM 685 C C . ASP A 1 81 ? -9.785 4.295 14.670 1.00 94.25 81 ASP A C 1
ATOM 687 O O . ASP A 1 81 ? -10.730 4.512 15.432 1.00 94.25 81 ASP A O 1
ATOM 691 N N . ASN A 1 82 ? -9.377 3.049 14.411 1.00 92.25 82 ASN A N 1
ATOM 692 C CA . ASN A 1 82 ? -10.016 1.839 14.926 1.00 92.25 82 ASN A CA 1
ATOM 693 C C . ASN A 1 82 ? -9.027 1.038 15.778 1.00 92.25 82 ASN A C 1
ATOM 695 O O . ASN A 1 82 ? -8.569 -0.036 15.382 1.00 92.25 82 ASN A O 1
ATOM 699 N N . SER A 1 83 ? -8.730 1.544 16.975 1.00 89.19 83 SER A N 1
ATOM 700 C CA . SER A 1 83 ? -7.694 1.008 17.872 1.00 89.19 83 SER A CA 1
ATOM 701 C C . SER A 1 83 ? -7.814 -0.491 18.192 1.00 89.19 83 SER A C 1
ATOM 703 O O . SER A 1 83 ? -6.792 -1.148 18.391 1.00 89.19 83 SER A O 1
ATOM 705 N N . GLU A 1 84 ? -9.021 -1.072 18.175 1.00 89.12 84 GLU A N 1
ATOM 706 C CA . GLU A 1 84 ? -9.229 -2.525 18.307 1.00 89.12 84 GLU A CA 1
ATOM 707 C C . GLU A 1 84 ? -8.570 -3.314 17.160 1.00 89.12 84 GLU A C 1
ATOM 709 O O . GLU A 1 84 ? -7.948 -4.357 17.388 1.00 89.12 84 GLU A O 1
ATOM 714 N N . PHE A 1 85 ? -8.677 -2.816 15.925 1.00 88.25 85 PHE A N 1
ATOM 715 C CA . PHE A 1 85 ? -7.969 -3.379 14.779 1.00 88.25 85 PHE A CA 1
ATOM 716 C C . PHE A 1 85 ? -6.499 -2.961 14.789 1.00 88.25 85 PHE A C 1
ATOM 718 O O . PHE A 1 85 ? -5.633 -3.813 14.600 1.00 88.25 85 PHE A O 1
ATOM 725 N N . GLY A 1 86 ? -6.196 -1.692 15.071 1.00 90.44 86 GLY A N 1
ATOM 726 C CA . GLY A 1 86 ? -4.823 -1.185 15.116 1.00 90.44 86 GLY A CA 1
ATOM 727 C C . GLY A 1 86 ? -3.914 -1.964 16.068 1.00 90.44 86 GLY A C 1
ATOM 728 O O . GLY A 1 86 ? -2.790 -2.302 15.700 1.00 90.44 86 GLY A O 1
ATOM 729 N N . ALA A 1 87 ? -4.416 -2.353 17.244 1.00 91.38 87 ALA A N 1
ATOM 730 C CA . ALA A 1 87 ? -3.670 -3.150 18.220 1.00 91.38 87 ALA A CA 1
ATOM 731 C C . ALA A 1 87 ? -3.293 -4.555 17.711 1.00 91.38 87 ALA A C 1
ATOM 733 O O . ALA A 1 87 ? -2.296 -5.126 18.154 1.00 91.38 87 ALA A O 1
ATOM 734 N N . GLN A 1 88 ? -4.066 -5.116 16.776 1.00 90.50 88 GLN A N 1
ATOM 735 C CA . GLN A 1 88 ? -3.776 -6.411 16.152 1.00 90.50 88 GLN A CA 1
ATOM 736 C C . GLN A 1 88 ? -2.732 -6.295 15.035 1.00 90.50 88 GLN A C 1
ATOM 738 O O . GLN A 1 88 ? -2.062 -7.284 14.727 1.00 90.50 88 GLN A O 1
ATOM 743 N N . PHE A 1 89 ? -2.581 -5.101 14.450 1.00 92.25 89 PHE A N 1
ATOM 744 C CA . PHE A 1 89 ? -1.707 -4.839 13.307 1.00 92.25 89 PHE A CA 1
ATOM 745 C C . PHE A 1 89 ? -0.737 -3.664 13.549 1.00 92.25 89 PHE A C 1
ATOM 747 O O . PHE A 1 89 ? -0.800 -2.651 12.844 1.00 92.25 89 PHE A O 1
ATOM 754 N N . PRO A 1 90 ? 0.178 -3.775 14.534 1.00 91.56 90 PRO A N 1
ATOM 755 C CA . PRO A 1 90 ? 1.138 -2.716 14.855 1.00 91.56 90 PRO A CA 1
ATOM 756 C C . PRO A 1 90 ? 2.199 -2.493 13.769 1.00 91.56 90 PRO A C 1
ATOM 758 O O . PRO A 1 90 ? 2.882 -1.473 13.786 1.00 91.56 90 PRO A O 1
ATOM 761 N N . ILE A 1 91 ? 2.382 -3.442 12.844 1.00 94.50 91 ILE A N 1
ATOM 762 C CA . ILE A 1 91 ? 3.347 -3.326 11.747 1.00 94.50 91 ILE A CA 1
ATOM 763 C C . ILE A 1 91 ? 2.572 -3.297 10.432 1.00 94.50 91 ILE A C 1
ATOM 765 O O . ILE A 1 91 ? 1.788 -4.198 10.144 1.00 94.50 91 ILE A O 1
ATOM 769 N N . ARG A 1 92 ? 2.808 -2.274 9.614 1.00 94.81 92 ARG A N 1
ATOM 770 C CA . ARG A 1 92 ? 2.080 -2.029 8.364 1.00 94.81 92 ARG A CA 1
ATOM 771 C C . ARG A 1 92 ? 3.100 -1.867 7.250 1.00 94.81 92 ARG A C 1
ATOM 773 O O . ARG A 1 92 ? 4.107 -1.185 7.437 1.00 94.81 92 ARG A O 1
ATOM 780 N N . ARG A 1 93 ? 2.918 -2.589 6.147 1.00 96.56 93 ARG A N 1
ATOM 781 C CA . ARG A 1 93 ? 3.898 -2.637 5.057 1.00 96.56 93 ARG A CA 1
ATOM 782 C C . ARG A 1 93 ? 3.231 -2.618 3.698 1.00 96.56 93 ARG A C 1
ATOM 784 O O . ARG A 1 93 ? 2.162 -3.191 3.530 1.00 96.56 93 ARG A O 1
ATOM 791 N N . LEU A 1 94 ? 3.928 -2.048 2.728 1.00 97.00 94 LEU A N 1
ATOM 792 C CA . LEU A 1 94 ? 3.626 -2.131 1.310 1.00 97.00 94 LEU A CA 1
ATOM 793 C C . LEU A 1 94 ? 4.703 -2.963 0.618 1.00 97.00 94 LEU A C 1
ATOM 795 O O . LEU A 1 94 ? 5.899 -2.758 0.814 1.00 97.00 94 LEU A O 1
ATOM 799 N N . THR A 1 95 ? 4.285 -3.920 -0.198 1.00 96.56 95 THR A N 1
ATOM 800 C CA . THR A 1 95 ? 5.182 -4.748 -1.001 1.00 96.56 95 THR A CA 1
ATOM 801 C C . THR A 1 95 ? 4.739 -4.741 -2.449 1.00 96.56 95 THR A C 1
ATOM 803 O O . THR A 1 95 ? 3.637 -5.175 -2.774 1.00 96.56 95 THR A O 1
ATOM 806 N N . PHE A 1 96 ? 5.628 -4.300 -3.330 1.00 96.62 96 PHE A N 1
ATOM 807 C CA . PHE A 1 96 ? 5.450 -4.444 -4.769 1.00 96.62 96 PHE A CA 1
ATOM 808 C C . PHE A 1 96 ? 6.091 -5.746 -5.240 1.00 96.62 96 PHE A C 1
ATOM 810 O O . PHE A 1 96 ? 7.295 -5.934 -5.057 1.00 96.62 96 PHE A O 1
ATOM 817 N N . ILE A 1 97 ? 5.318 -6.615 -5.891 1.00 95.44 97 ILE A N 1
ATOM 818 C CA . ILE A 1 97 ? 5.848 -7.745 -6.662 1.00 95.44 97 ILE A CA 1
ATOM 819 C C . ILE A 1 97 ? 5.904 -7.311 -8.130 1.00 95.44 97 ILE A C 1
ATOM 821 O O . ILE A 1 97 ? 4.882 -7.287 -8.822 1.00 95.44 97 ILE A O 1
ATOM 825 N N . VAL A 1 98 ? 7.088 -6.876 -8.574 1.00 96.12 98 VAL A N 1
ATOM 826 C CA . VAL A 1 98 ? 7.318 -6.292 -9.904 1.00 96.12 98 VAL A CA 1
ATOM 827 C C . VAL A 1 98 ? 8.790 -6.368 -10.326 1.00 96.12 98 VAL A C 1
ATOM 829 O O . VAL A 1 98 ? 9.705 -6.208 -9.510 1.00 96.12 98 VAL A O 1
ATOM 832 N N . ASP A 1 99 ? 9.032 -6.549 -11.623 1.00 95.25 99 ASP A N 1
ATOM 833 C CA . ASP A 1 99 ? 10.376 -6.768 -12.178 1.00 95.25 99 ASP A CA 1
ATOM 834 C C . ASP A 1 99 ? 11.104 -5.488 -12.578 1.00 95.25 99 ASP A C 1
ATOM 836 O O . ASP A 1 99 ? 12.335 -5.437 -12.522 1.00 95.25 99 ASP A O 1
ATOM 840 N N . ASN A 1 100 ? 10.384 -4.419 -12.916 1.00 96.69 100 ASN A N 1
ATOM 841 C CA . ASN A 1 100 ? 11.010 -3.206 -13.427 1.00 96.69 100 ASN A CA 1
ATOM 842 C C . ASN A 1 100 ? 10.470 -1.944 -12.731 1.00 96.69 100 ASN A C 1
ATOM 844 O O . ASN A 1 100 ? 9.268 -1.783 -12.528 1.00 96.69 100 ASN A O 1
ATOM 848 N N . VAL A 1 101 ? 11.381 -1.040 -12.347 1.00 96.56 101 VAL A N 1
ATOM 849 C CA . VAL A 1 101 ? 11.092 0.279 -11.719 1.00 96.56 101 VAL A CA 1
ATOM 850 C C . VAL A 1 101 ? 11.807 1.429 -12.435 1.00 96.56 101 VAL A C 1
ATOM 852 O O . VAL A 1 101 ? 11.933 2.542 -11.927 1.00 96.56 101 VAL A O 1
ATOM 855 N N . ASP A 1 102 ? 12.309 1.162 -13.632 1.00 96.00 102 ASP A N 1
ATOM 856 C CA . ASP A 1 102 ? 12.938 2.118 -14.542 1.00 96.00 102 ASP A CA 1
ATOM 857 C C . ASP A 1 102 ? 11.972 3.215 -15.023 1.00 96.00 102 ASP A C 1
ATOM 859 O O . ASP A 1 102 ? 12.423 4.252 -15.504 1.00 96.00 102 ASP A O 1
ATOM 863 N N . ARG A 1 103 ?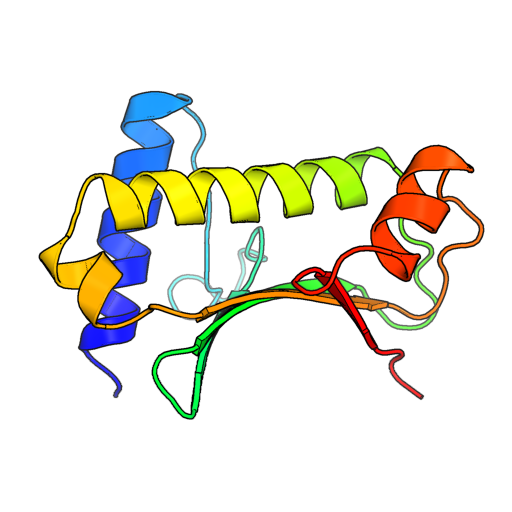 10.661 3.047 -14.835 1.00 96.88 103 ARG A N 1
ATOM 864 C CA . ARG A 1 103 ? 9.661 4.088 -15.115 1.00 96.88 103 ARG A CA 1
ATOM 865 C C . ARG A 1 103 ? 9.301 4.965 -13.922 1.00 96.88 103 ARG A C 1
ATOM 867 O O . ARG A 1 103 ? 8.595 5.946 -14.107 1.00 96.88 103 ARG A O 1
ATOM 874 N N . LEU A 1 104 ? 9.812 4.659 -12.730 1.00 97.44 104 LEU A N 1
ATOM 875 C CA . LEU A 1 104 ? 9.628 5.532 -11.576 1.00 97.44 104 LEU A CA 1
ATOM 876 C C . LEU A 1 104 ? 10.490 6.789 -11.705 1.00 97.44 104 LEU A C 1
ATOM 878 O O . LEU A 1 104 ? 11.673 6.707 -12.069 1.00 97.44 104 LEU A O 1
ATOM 882 N N . SER A 1 105 ? 9.925 7.924 -11.309 1.00 97.31 105 SER A N 1
ATOM 883 C CA . SER A 1 105 ? 10.635 9.176 -11.077 1.00 97.31 105 SER A CA 1
ATOM 884 C C . SER A 1 105 ? 11.755 9.011 -10.048 1.00 97.31 105 SER A C 1
ATOM 886 O O . SER A 1 105 ? 11.781 8.092 -9.223 1.00 97.31 105 SER A O 1
ATOM 888 N N . ARG A 1 106 ? 12.701 9.957 -10.046 1.00 96.69 106 ARG A N 1
ATOM 889 C CA . ARG A 1 106 ? 13.787 9.980 -9.054 1.00 96.69 106 ARG A CA 1
ATOM 890 C C . ARG A 1 106 ? 13.250 10.010 -7.618 1.00 96.69 106 ARG A C 1
ATOM 892 O O . ARG A 1 106 ? 13.840 9.365 -6.754 1.00 96.69 106 ARG A O 1
ATOM 899 N N . THR A 1 107 ? 12.153 10.727 -7.384 1.00 96.06 107 THR A N 1
ATOM 900 C CA . THR A 1 107 ? 11.501 10.842 -6.074 1.00 96.06 107 THR A CA 1
ATOM 901 C C . THR A 1 107 ? 10.949 9.498 -5.614 1.00 96.06 107 THR A C 1
ATOM 903 O O . THR A 1 107 ? 11.341 9.020 -4.553 1.00 96.06 107 THR A O 1
ATOM 906 N N . ASN A 1 108 ? 10.144 8.826 -6.439 1.00 96.25 108 ASN A N 1
ATOM 907 C CA . ASN A 1 108 ? 9.541 7.546 -6.063 1.00 96.25 108 ASN A CA 1
ATOM 908 C C . ASN A 1 108 ? 10.572 6.419 -5.948 1.00 96.25 108 ASN A C 1
ATOM 910 O O . ASN A 1 108 ? 10.498 5.601 -5.034 1.00 96.25 108 ASN A O 1
ATOM 914 N N . ARG A 1 109 ? 11.620 6.413 -6.786 1.00 95.88 109 ARG A N 1
ATOM 915 C CA . ARG A 1 109 ? 12.755 5.489 -6.595 1.00 95.88 109 ARG A CA 1
ATOM 916 C C . ARG A 1 109 ? 13.481 5.717 -5.279 1.00 95.88 109 ARG A C 1
ATOM 918 O O . ARG A 1 109 ? 14.006 4.762 -4.714 1.00 95.88 109 ARG A O 1
ATOM 925 N N . ARG A 1 110 ? 13.591 6.972 -4.841 1.00 95.38 110 ARG A N 1
ATOM 926 C CA . ARG A 1 110 ? 14.226 7.310 -3.569 1.00 95.38 110 ARG A CA 1
ATOM 927 C C . ARG A 1 110 ? 13.360 6.840 -2.408 1.00 95.38 110 ARG A C 1
ATOM 929 O O . ARG A 1 110 ? 13.883 6.149 -1.545 1.00 95.38 110 ARG A O 1
ATOM 936 N N . LEU A 1 111 ? 12.056 7.112 -2.451 1.00 94.31 111 LEU A N 1
ATOM 937 C CA . LEU A 1 111 ? 11.101 6.627 -1.454 1.00 94.31 111 LEU A CA 1
ATOM 938 C C . LEU A 1 111 ? 11.150 5.099 -1.348 1.00 94.31 111 LEU A C 1
ATOM 940 O O . LEU A 1 111 ? 11.387 4.574 -0.271 1.00 94.31 111 LEU A O 1
ATOM 944 N N . LEU A 1 112 ? 11.084 4.381 -2.474 1.00 95.81 112 LEU A N 1
ATOM 945 C CA . LEU A 1 112 ? 11.196 2.918 -2.492 1.00 95.81 112 LEU A CA 1
ATOM 946 C C . LEU A 1 112 ? 12.504 2.385 -1.871 1.00 95.81 112 LEU A C 1
ATOM 948 O O . LEU A 1 112 ? 12.535 1.261 -1.383 1.00 95.81 112 LEU A O 1
ATOM 952 N N . LYS A 1 113 ? 13.598 3.152 -1.926 1.00 94.06 113 LYS A N 1
ATOM 953 C CA . LYS A 1 113 ? 14.898 2.748 -1.366 1.00 94.06 113 LYS A CA 1
ATOM 954 C C . LYS A 1 113 ? 15.069 3.116 0.105 1.00 94.06 113 LYS A C 1
ATOM 956 O O . LYS A 1 113 ? 15.806 2.431 0.803 1.00 94.06 113 LYS A O 1
ATOM 961 N N . GLU A 1 114 ? 14.484 4.230 0.531 1.00 94.44 114 GLU A N 1
ATOM 962 C CA . GLU A 1 114 ? 14.708 4.815 1.857 1.00 94.44 114 GLU A CA 1
ATOM 963 C C . GLU A 1 114 ? 13.602 4.447 2.856 1.00 94.44 114 GLU A C 1
ATOM 965 O O . GLU A 1 114 ? 13.854 4.439 4.061 1.00 94.44 114 GLU A O 1
ATOM 970 N N . SER A 1 115 ? 12.401 4.108 2.382 1.00 93.38 115 SER A N 1
ATOM 971 C CA . SER A 1 115 ? 11.287 3.700 3.236 1.00 93.38 115 SER A CA 1
ATOM 972 C C . SER A 1 115 ? 11.543 2.350 3.903 1.00 93.38 115 SER A C 1
ATOM 974 O O . SER A 1 115 ? 11.958 1.381 3.274 1.00 93.38 115 SER A O 1
ATOM 976 N N . THR A 1 116 ? 11.233 2.261 5.195 1.00 93.25 116 THR A N 1
ATOM 977 C CA . THR A 1 116 ? 11.373 1.026 5.988 1.00 93.25 116 THR A CA 1
ATOM 978 C C . THR A 1 116 ? 10.151 0.111 5.891 1.00 93.25 116 THR A C 1
ATOM 980 O O . THR A 1 116 ? 10.245 -1.085 6.172 1.00 93.25 116 THR A O 1
ATOM 983 N N . ASN A 1 117 ? 9.004 0.673 5.506 1.00 93.75 117 ASN A N 1
ATOM 984 C CA . ASN A 1 117 ? 7.714 0.002 5.372 1.00 93.75 117 ASN A CA 1
ATOM 985 C C . ASN A 1 117 ? 7.311 -0.257 3.912 1.00 93.75 117 ASN A C 1
ATOM 987 O O . ASN A 1 117 ? 6.296 -0.911 3.693 1.00 93.75 117 ASN A O 1
ATOM 991 N N . VAL A 1 118 ? 8.092 0.195 2.926 1.00 96.56 118 VAL A N 1
ATOM 992 C CA . VAL A 1 118 ? 7.848 -0.066 1.501 1.00 96.56 118 VAL A CA 1
ATOM 993 C C . VAL A 1 118 ? 8.983 -0.913 0.949 1.00 96.56 118 VAL A C 1
ATOM 995 O O . VAL A 1 118 ? 10.143 -0.521 1.016 1.00 96.56 118 VAL A O 1
ATOM 998 N N . GLU A 1 119 ? 8.656 -2.070 0.383 1.00 95.81 119 GLU A N 1
ATOM 999 C CA . GLU A 1 119 ? 9.641 -2.949 -0.240 1.00 95.81 119 GLU A CA 1
ATOM 1000 C C . GLU A 1 119 ? 9.228 -3.389 -1.644 1.00 95.81 119 GLU A C 1
ATOM 1002 O O . GLU A 1 119 ? 8.062 -3.343 -2.042 1.00 95.81 119 GLU A O 1
ATOM 1007 N N . ARG A 1 120 ? 10.223 -3.842 -2.406 1.00 95.81 120 ARG A N 1
ATOM 1008 C CA . ARG A 1 120 ? 10.034 -4.447 -3.719 1.00 95.81 120 ARG A CA 1
ATOM 1009 C C . ARG A 1 120 ? 10.617 -5.856 -3.739 1.00 95.81 120 ARG A C 1
ATOM 1011 O O . ARG A 1 120 ? 11.729 -6.083 -3.266 1.00 95.81 120 ARG A O 1
ATOM 1018 N N . ARG A 1 121 ? 9.890 -6.767 -4.380 1.00 95.50 121 ARG A N 1
ATOM 1019 C CA . ARG A 1 121 ? 10.318 -8.113 -4.768 1.00 95.50 121 ARG A CA 1
ATOM 1020 C C . ARG A 1 121 ? 10.164 -8.260 -6.281 1.00 95.50 121 ARG A C 1
ATOM 1022 O O . ARG A 1 121 ? 9.181 -7.779 -6.838 1.00 95.50 121 ARG A O 1
ATOM 1029 N N . SER A 1 122 ? 11.131 -8.880 -6.946 1.00 93.25 122 SER A N 1
ATOM 1030 C CA . SER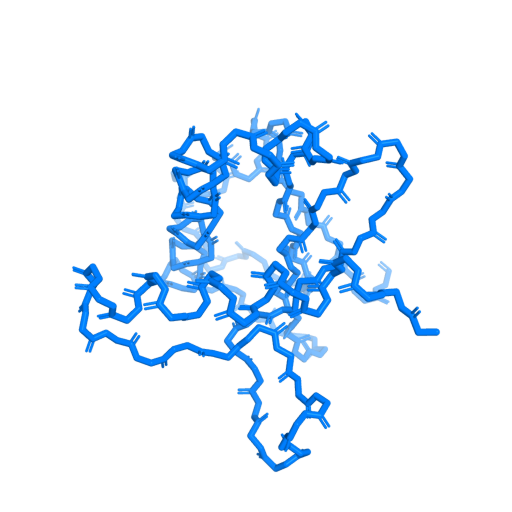 A 1 122 ? 10.981 -9.352 -8.329 1.00 93.25 122 SER A CA 1
ATOM 1031 C C . SER A 1 122 ? 10.332 -10.734 -8.353 1.00 93.25 122 SER A C 1
ATOM 1033 O O . SER A 1 122 ? 10.290 -11.423 -7.332 1.00 93.25 122 SER A O 1
ATOM 1035 N N . TRP A 1 123 ? 9.836 -11.139 -9.521 1.00 87.56 123 TRP A N 1
ATOM 1036 C CA . TRP A 1 123 ? 9.427 -12.523 -9.772 1.00 87.56 123 TRP A CA 1
ATOM 1037 C C . TRP A 1 123 ? 10.612 -13.501 -9.787 1.00 87.56 123 TRP A C 1
ATOM 1039 O O . TRP A 1 123 ? 10.406 -14.704 -9.621 1.00 87.56 123 TRP A O 1
ATOM 1049 N N . TYR A 1 124 ? 11.826 -12.972 -9.967 1.00 81.50 124 TYR A N 1
ATOM 1050 C CA . TYR A 1 124 ? 13.107 -13.682 -10.012 1.00 81.50 124 TYR A CA 1
ATOM 1051 C C . TYR A 1 124 ? 13.957 -13.428 -8.769 1.00 81.50 124 TYR A C 1
ATOM 1053 O O . TYR A 1 124 ? 13.891 -12.291 -8.241 1.00 81.50 124 TYR A O 1
#

Organism: NCBI:txid3075536